Protein AF-A0A2L2Z836-F1 (afdb_monomer_lite)

InterPro domains:
  IPR000716 Thyroglobulin type-1 [PF00086] (32-70)
  IPR036857 Thyroglobulin type-1 superfamily [G3DSA:4.10.800.10] (21-71)
  IPR036857 Thyroglobulin type-1 superfamily [SSF57610] (23-68)

pLDDT: mean 83.4, std 12.21, range [54.25, 96.31]

Organism: Parasteatoda tepidariorum (NCBI:txid114398)

Sequence (71 aa):
MRIFLLLLFVAMLGTAIGAQITACRLHRKSAIGDDFKPRCNIQGDYAHIQCRSVFSMCANNHGEMLTKSQK

Secondary structure (DSSP, 8-state):
-HHHHHHHHHHHHSS----PPPHHHHHHHH-TT-S----B-TTSSBPSEEE-SS-EEEE-TT--EEEE---

Foldseek 3Di:
DVVVVVVVVCVVVPPPPDPPQDPLNVQQVVCDPPQFRFDADPNRFGDQWGDGPPFIFGADRNRHGPGTPDD

Structure (mmCIF, N/CA/C/O backbone):
data_AF-A0A2L2Z836-F1
#
_entry.id   AF-A0A2L2Z836-F1
#
loop_
_atom_site.group_PDB
_atom_site.id
_atom_site.type_symbol
_atom_site.label_atom_id
_atom_site.label_alt_id
_atom_site.label_comp_id
_atom_site.label_asym_id
_atom_site.label_entity_id
_atom_site.label_seq_id
_atom_site.pdbx_PDB_ins_code
_atom_site.Cartn_x
_atom_site.Cartn_y
_atom_site.Cartn_z
_atom_site.occupancy
_atom_site.B_iso_or_equiv
_atom_site.auth_seq_id
_atom_site.auth_comp_id
_atom_site.auth_asym_id
_atom_site.auth_atom_id
_atom_site.pdbx_PDB_model_num
ATOM 1 N N . MET A 1 1 ? -36.967 -0.780 37.639 1.00 63.78 1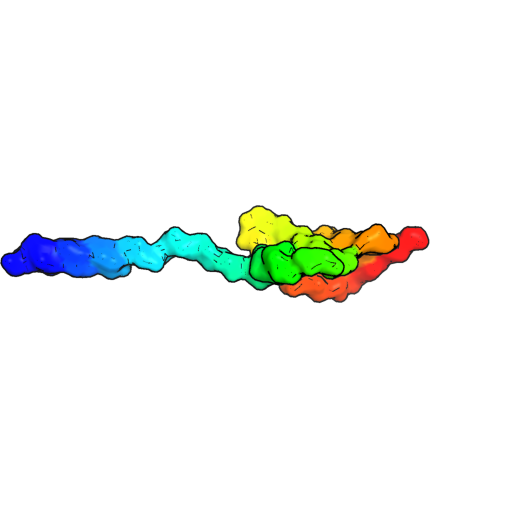 MET A N 1
ATOM 2 C CA . MET A 1 1 ? -36.089 -1.939 37.333 1.00 63.78 1 MET A CA 1
ATOM 3 C C . MET A 1 1 ? -36.184 -2.426 35.888 1.00 63.78 1 MET A C 1
ATOM 5 O O . MET A 1 1 ? -35.146 -2.522 35.257 1.00 63.78 1 MET A O 1
ATOM 9 N N . ARG A 1 2 ? -37.374 -2.681 35.318 1.00 74.25 2 ARG A N 1
ATOM 10 C CA . ARG A 1 2 ? -37.504 -3.174 33.924 1.00 74.25 2 ARG A CA 1
ATOM 11 C C . ARG A 1 2 ? -36.953 -2.223 32.850 1.00 74.25 2 ARG A C 1
ATOM 13 O O . ARG A 1 2 ? -36.293 -2.674 31.928 1.00 74.25 2 ARG A O 1
ATOM 20 N N . ILE A 1 3 ? -37.159 -0.915 33.011 1.00 75.50 3 ILE A N 1
ATOM 21 C CA . ILE A 1 3 ? -36.657 0.109 32.074 1.00 75.50 3 ILE A CA 1
ATOM 22 C C . ILE A 1 3 ? -35.122 0.150 32.057 1.00 75.50 3 ILE A C 1
ATOM 24 O O . ILE A 1 3 ? -34.522 0.201 30.992 1.00 75.50 3 ILE A O 1
ATOM 28 N N . PHE A 1 4 ? -34.484 0.047 33.226 1.00 76.00 4 PHE A N 1
ATOM 29 C CA . PHE A 1 4 ? -33.023 -0.007 33.335 1.00 76.00 4 PHE A CA 1
ATOM 30 C C . PHE A 1 4 ? -32.436 -1.226 32.612 1.00 76.00 4 PHE A C 1
ATOM 32 O O . PHE A 1 4 ? -31.430 -1.105 31.922 1.00 76.00 4 PHE A O 1
ATOM 39 N N . LEU A 1 5 ? -33.097 -2.384 32.712 1.00 77.12 5 LEU A N 1
ATOM 40 C CA . LEU A 1 5 ? -32.685 -3.601 32.009 1.00 77.12 5 LEU A CA 1
ATOM 41 C C . LEU A 1 5 ? -32.830 -3.467 30.487 1.00 77.12 5 LEU A C 1
ATOM 43 O O . LEU A 1 5 ? -31.950 -3.906 29.756 1.00 77.12 5 LEU A O 1
ATOM 47 N N . LEU A 1 6 ? -33.896 -2.816 30.012 1.00 77.50 6 LEU A N 1
ATOM 48 C CA . LEU A 1 6 ? -34.104 -2.552 28.584 1.00 77.50 6 LEU A CA 1
ATOM 49 C C . LEU A 1 6 ? -33.051 -1.590 28.016 1.00 77.50 6 LEU A C 1
ATOM 51 O O . LEU A 1 6 ? -32.525 -1.835 26.936 1.00 77.50 6 LEU A O 1
ATOM 55 N N . LEU A 1 7 ? -32.690 -0.538 28.757 1.00 75.12 7 LEU A N 1
ATOM 56 C CA . LEU A 1 7 ? -31.655 0.417 28.342 1.00 75.12 7 LEU A CA 1
ATOM 57 C C . LEU A 1 7 ? -30.264 -0.230 28.250 1.00 75.12 7 LEU A C 1
ATOM 59 O O . LEU A 1 7 ? -29.528 0.033 27.301 1.00 75.12 7 LEU A O 1
ATOM 63 N N . LEU A 1 8 ? -29.926 -1.123 29.186 1.00 76.12 8 LEU A N 1
ATOM 64 C CA . LEU A 1 8 ? -28.681 -1.897 29.135 1.00 76.12 8 LEU A CA 1
ATOM 65 C C . LEU A 1 8 ? -28.651 -2.864 27.942 1.00 76.12 8 LEU A C 1
ATOM 67 O O . LEU A 1 8 ? -27.620 -3.004 27.290 1.00 76.12 8 LEU A O 1
ATOM 71 N N . PHE A 1 9 ? -29.784 -3.490 27.615 1.00 72.31 9 PHE A N 1
ATOM 72 C CA . PHE A 1 9 ? -29.893 -4.394 26.468 1.00 72.31 9 PHE A CA 1
ATOM 73 C C . PHE A 1 9 ? -29.697 -3.664 25.129 1.00 72.31 9 PHE A C 1
ATOM 75 O O . PHE A 1 9 ? -28.993 -4.153 24.249 1.00 72.31 9 PHE A O 1
ATOM 82 N N . VAL A 1 10 ? -30.270 -2.462 24.991 1.00 74.31 10 VAL A N 1
ATOM 83 C CA . VAL A 1 10 ? -30.132 -1.621 23.789 1.00 74.31 10 VAL A CA 1
ATOM 84 C C . VAL A 1 10 ? -28.695 -1.117 23.615 1.00 74.31 10 VAL A C 1
ATOM 86 O O . VAL A 1 10 ? -28.180 -1.118 22.499 1.00 74.31 10 VAL A O 1
ATOM 89 N N . ALA A 1 11 ? -28.014 -0.750 24.704 1.00 70.44 11 ALA A N 1
ATOM 90 C CA . ALA A 1 11 ? -26.618 -0.314 24.658 1.00 70.44 11 ALA A CA 1
ATOM 91 C C . ALA A 1 11 ? -25.654 -1.425 24.195 1.00 70.44 11 ALA A C 1
ATOM 93 O O . ALA A 1 11 ? -24.713 -1.148 23.455 1.00 70.44 11 ALA A O 1
ATOM 94 N N . MET A 1 12 ? -25.907 -2.682 24.573 1.00 67.06 12 MET A N 1
ATOM 95 C CA . MET A 1 12 ? -25.077 -3.830 24.174 1.00 67.06 12 MET A CA 1
ATOM 96 C C . MET A 1 12 ? -25.314 -4.274 22.720 1.00 67.06 12 MET A C 1
ATOM 98 O O . MET A 1 12 ? -24.414 -4.832 22.099 1.00 67.06 12 MET A O 1
ATOM 102 N N . LEU A 1 13 ? -26.495 -4.000 22.154 1.00 65.25 13 LEU A N 1
ATOM 103 C CA . LEU A 1 13 ? -26.811 -4.256 20.738 1.00 65.25 13 LEU A CA 1
ATOM 104 C C . LEU A 1 13 ? -26.304 -3.144 19.797 1.00 65.25 13 LEU A C 1
ATOM 106 O O . LEU A 1 13 ? -26.205 -3.357 18.590 1.00 65.25 13 LEU A O 1
ATOM 110 N N . GLY A 1 14 ? -25.990 -1.959 20.329 1.00 59.53 14 GLY A N 1
ATOM 111 C CA . GLY A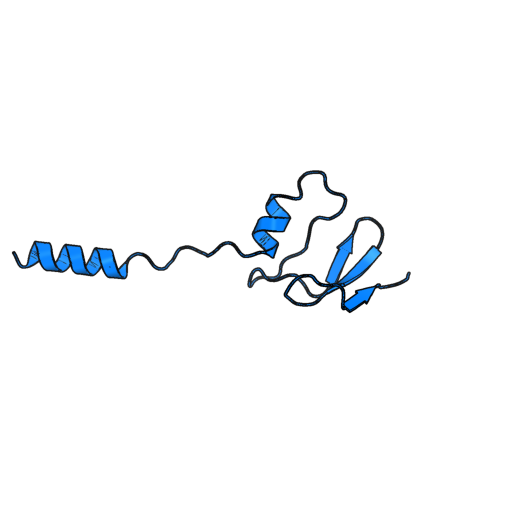 1 14 ? -25.714 -0.753 19.541 1.00 59.53 14 GLY A CA 1
ATOM 112 C C . GLY A 1 14 ? -24.269 -0.544 19.071 1.00 59.53 14 GLY A C 1
ATOM 113 O O . GLY A 1 14 ? -24.007 0.440 18.385 1.00 59.53 14 GLY A O 1
ATOM 114 N N . THR A 1 15 ? -23.308 -1.405 19.418 1.00 61.22 15 THR A N 1
ATOM 115 C CA . THR A 1 15 ? -21.870 -1.080 19.273 1.00 61.22 15 THR A CA 1
ATOM 116 C C . THR A 1 15 ? -21.152 -1.686 18.062 1.00 61.22 15 THR A C 1
ATOM 118 O O . THR A 1 15 ? -19.933 -1.568 17.971 1.00 61.22 15 THR A O 1
ATOM 121 N N . ALA A 1 16 ? -21.847 -2.291 17.094 1.00 58.75 16 ALA A N 1
ATOM 122 C CA . ALA A 1 16 ? -21.179 -3.062 16.033 1.00 58.75 16 ALA A CA 1
ATOM 123 C C . ALA A 1 16 ? -21.254 -2.478 14.607 1.00 58.75 16 ALA A C 1
ATOM 125 O O . ALA A 1 16 ? -21.043 -3.213 13.647 1.00 58.75 16 ALA A O 1
ATOM 126 N N . ILE A 1 17 ? -21.515 -1.177 14.428 1.00 61.28 17 ILE A N 1
ATOM 127 C CA . ILE A 1 17 ? -21.497 -0.546 13.089 1.00 61.28 17 ILE A CA 1
ATOM 128 C C . ILE A 1 17 ? -20.458 0.581 13.024 1.00 61.28 17 ILE A C 1
ATOM 130 O O . ILE A 1 17 ? -20.712 1.686 12.557 1.00 61.28 17 ILE A O 1
ATOM 134 N N . GLY A 1 18 ? -19.250 0.309 13.514 1.00 59.97 18 GLY A N 1
ATOM 135 C CA . GLY A 1 18 ? -18.075 1.080 13.121 1.00 59.97 18 GLY A CA 1
ATOM 136 C C . GLY A 1 18 ? -17.515 0.478 11.837 1.00 59.97 18 GLY A C 1
ATOM 137 O O . GLY A 1 18 ? -17.120 -0.685 11.840 1.00 59.97 18 GLY A O 1
ATOM 138 N N . ALA A 1 19 ? -17.474 1.232 10.735 1.00 67.38 19 ALA A N 1
ATOM 139 C CA . ALA A 1 19 ? -16.760 0.797 9.536 1.00 67.38 19 ALA A CA 1
ATOM 140 C C . ALA A 1 19 ? -15.272 0.627 9.889 1.00 67.38 19 ALA A C 1
ATOM 142 O O . ALA A 1 19 ? -14.537 1.611 9.978 1.00 67.38 19 ALA A O 1
ATOM 143 N N . GLN A 1 20 ? -14.846 -0.615 10.135 1.00 78.75 20 GLN A N 1
ATOM 144 C CA . GLN A 1 20 ? -13.455 -0.966 10.421 1.00 78.75 20 GLN A CA 1
ATOM 145 C C . GLN A 1 20 ? -12.570 -0.382 9.306 1.00 78.75 20 GLN A C 1
ATOM 147 O O . GLN A 1 20 ? -12.814 -0.612 8.115 1.00 78.75 20 GLN A O 1
ATOM 152 N N . ILE A 1 21 ? -11.570 0.427 9.666 1.00 88.56 21 ILE A N 1
ATOM 153 C CA . ILE A 1 21 ? -10.625 0.953 8.679 1.00 88.56 21 ILE A CA 1
ATOM 154 C C . ILE A 1 21 ? -9.730 -0.195 8.207 1.00 88.56 21 ILE A C 1
ATOM 156 O O . ILE A 1 21 ? -9.094 -0.873 9.006 1.00 88.56 21 ILE A O 1
ATOM 160 N N . THR A 1 22 ? -9.696 -0.436 6.901 1.00 94.19 22 THR A N 1
ATOM 161 C CA . THR A 1 22 ? -8.902 -1.523 6.322 1.00 94.19 22 THR A CA 1
ATOM 162 C C . THR A 1 22 ? -7.438 -1.121 6.153 1.00 94.19 22 THR A C 1
ATOM 164 O O . THR A 1 22 ? -7.109 0.069 6.092 1.00 94.19 22 THR A O 1
ATOM 167 N N . ALA A 1 23 ? -6.557 -2.112 5.994 1.00 94.69 23 ALA A N 1
ATOM 168 C CA . ALA A 1 23 ? -5.124 -1.894 5.805 1.00 94.69 23 ALA A CA 1
ATOM 169 C C . ALA A 1 23 ? -4.819 -0.956 4.622 1.00 94.69 23 ALA A C 1
ATOM 171 O O . ALA A 1 23 ? -4.070 0.007 4.783 1.00 94.69 23 ALA A O 1
ATOM 172 N N . CYS A 1 24 ? -5.457 -1.159 3.460 1.00 95.81 24 CYS A N 1
ATOM 173 C CA . CYS A 1 24 ? -5.247 -0.276 2.308 1.00 95.81 24 CYS A CA 1
ATOM 174 C C . CYS A 1 24 ? -5.727 1.154 2.586 1.00 95.81 24 CYS A C 1
ATOM 176 O O . CYS A 1 24 ? -5.041 2.114 2.237 1.00 95.81 24 CYS A O 1
ATOM 178 N N . ARG A 1 25 ? -6.887 1.332 3.238 1.00 95.38 25 ARG A N 1
ATOM 179 C CA . ARG A 1 25 ? -7.417 2.670 3.555 1.00 95.38 25 ARG A CA 1
ATOM 180 C C . ARG A 1 25 ? -6.533 3.407 4.553 1.00 95.38 25 ARG A C 1
ATOM 182 O O . ARG A 1 25 ? -6.334 4.609 4.391 1.00 95.38 25 ARG A O 1
ATOM 189 N N . LEU A 1 26 ? -6.001 2.700 5.548 1.00 94.88 26 LEU A N 1
ATOM 190 C CA . LEU A 1 26 ? -5.037 3.251 6.494 1.00 94.88 26 LEU A CA 1
ATOM 191 C C . LEU A 1 26 ? -3.753 3.674 5.770 1.00 94.88 26 LEU A C 1
ATOM 193 O O . LEU A 1 26 ? -3.365 4.836 5.850 1.00 94.88 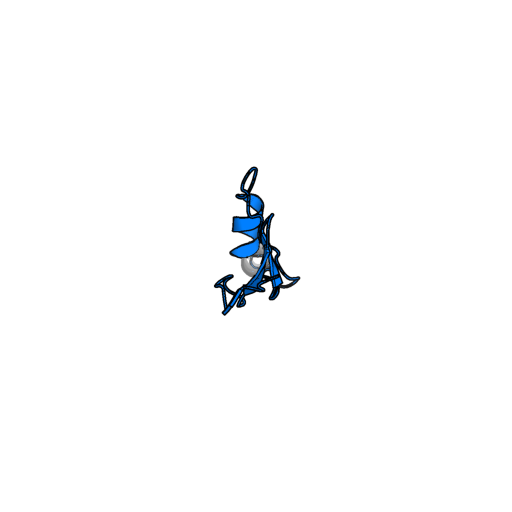26 LEU A O 1
ATOM 197 N N . HIS A 1 27 ? -3.168 2.781 4.970 1.00 94.31 27 HIS A N 1
ATOM 198 C CA . HIS A 1 27 ? -1.960 3.066 4.194 1.00 94.31 27 HIS A CA 1
ATOM 199 C C . HIS A 1 27 ? -2.159 4.256 3.239 1.00 94.31 27 HIS A C 1
ATOM 201 O O . HIS A 1 27 ? -1.358 5.185 3.214 1.00 94.31 27 HIS A O 1
ATOM 207 N N . ARG A 1 28 ? -3.286 4.309 2.518 1.00 93.94 28 ARG A N 1
ATOM 208 C CA . ARG A 1 28 ? -3.629 5.422 1.620 1.00 93.94 28 ARG A CA 1
ATOM 209 C C . ARG A 1 28 ? -3.751 6.767 2.341 1.00 93.94 28 ARG A C 1
ATOM 211 O O . ARG A 1 28 ? -3.466 7.792 1.722 1.00 93.94 28 ARG A O 1
ATOM 218 N N . LYS A 1 29 ? -4.226 6.778 3.594 1.00 93.44 29 LYS A N 1
ATOM 219 C CA . LYS A 1 29 ? -4.307 7.995 4.418 1.00 93.44 29 LYS A CA 1
ATOM 220 C C . LYS A 1 29 ? -2.927 8.458 4.880 1.00 93.44 29 LYS A C 1
ATOM 222 O O . LYS A 1 29 ? -2.693 9.659 4.894 1.00 93.44 29 LYS A O 1
ATOM 227 N N . SER A 1 30 ? -2.037 7.526 5.212 1.00 92.25 30 SER A N 1
ATOM 228 C CA . SER A 1 30 ? -0.680 7.832 5.680 1.00 92.25 30 SER A CA 1
ATOM 229 C C . SER A 1 30 ? 0.303 8.185 4.556 1.00 92.25 30 SER A C 1
ATOM 231 O O . SER A 1 30 ? 1.307 8.832 4.824 1.00 92.25 30 SER A O 1
ATOM 233 N N . ALA A 1 31 ? 0.015 7.819 3.303 1.00 90.50 31 ALA A N 1
ATOM 234 C CA . ALA A 1 31 ? 0.872 8.060 2.134 1.00 90.50 31 ALA A CA 1
ATOM 235 C C . ALA A 1 31 ? 0.852 9.520 1.609 1.00 90.50 31 ALA A C 1
ATOM 237 O O . ALA A 1 31 ? 0.740 9.760 0.404 1.00 90.50 31 ALA A O 1
ATOM 238 N N . ILE A 1 32 ? 0.892 10.524 2.492 1.00 82.94 32 ILE A N 1
ATOM 239 C CA . ILE A 1 32 ? 0.958 11.941 2.091 1.00 82.94 32 ILE A CA 1
ATOM 240 C C . ILE A 1 32 ? 2.401 12.275 1.697 1.00 82.94 32 ILE A C 1
ATOM 242 O O . ILE A 1 32 ? 3.290 12.233 2.539 1.00 82.94 32 ILE A O 1
ATOM 246 N N . GLY A 1 33 ? 2.621 12.632 0.429 1.00 80.31 33 GLY A N 1
ATOM 247 C CA . GLY A 1 33 ? 3.949 12.994 -0.087 1.00 80.31 33 GLY A CA 1
ATOM 248 C C . GLY A 1 33 ? 4.837 11.808 -0.481 1.00 80.31 33 GLY A C 1
ATOM 249 O O . GLY A 1 33 ? 5.995 12.025 -0.816 1.00 80.31 33 GLY A O 1
ATOM 250 N N . ASP A 1 34 ? 4.307 10.582 -0.459 1.00 79.69 34 ASP A N 1
ATOM 251 C CA . ASP A 1 34 ? 4.995 9.385 -0.957 1.00 79.69 34 ASP A CA 1
ATOM 252 C C . ASP A 1 34 ? 4.792 9.238 -2.480 1.00 79.69 34 ASP A C 1
ATOM 254 O O . ASP A 1 34 ? 3.720 9.548 -3.015 1.00 79.69 34 ASP A O 1
ATOM 258 N N . ASP A 1 35 ? 5.796 8.698 -3.173 1.00 79.38 35 ASP A N 1
ATOM 259 C CA . ASP A 1 35 ? 5.748 8.316 -4.592 1.00 79.38 35 ASP A CA 1
ATOM 260 C C . ASP A 1 35 ? 4.714 7.214 -4.875 1.00 79.38 35 ASP A C 1
ATOM 262 O O . ASP A 1 35 ? 4.358 6.933 -6.031 1.00 79.38 35 ASP A O 1
ATOM 266 N N . PHE A 1 36 ? 4.228 6.557 -3.819 1.00 87.50 36 PHE A N 1
ATOM 267 C CA . PHE A 1 36 ? 3.207 5.532 -3.903 1.00 87.50 36 PHE A CA 1
ATOM 268 C C . PHE A 1 36 ? 2.023 5.784 -2.972 1.00 87.50 36 PHE A C 1
ATOM 270 O O . PHE A 1 36 ? 2.090 5.601 -1.761 1.00 87.50 36 PHE A O 1
ATOM 277 N N . LYS A 1 37 ? 0.867 6.071 -3.578 1.00 93.81 37 LYS A N 1
ATOM 278 C CA . LYS A 1 37 ? -0.428 6.089 -2.896 1.00 93.81 37 LYS A CA 1
ATOM 279 C C . LYS A 1 37 ? -1.277 4.895 -3.348 1.00 93.81 37 LYS A C 1
ATOM 281 O O . LYS A 1 37 ? -1.785 4.923 -4.476 1.00 93.81 37 LYS A O 1
ATOM 286 N N . PRO A 1 38 ? -1.500 3.873 -2.499 1.00 94.62 38 PRO A N 1
ATOM 287 C CA . PRO A 1 38 ? -2.179 2.654 -2.919 1.00 94.62 38 PRO A CA 1
ATOM 288 C C . PRO A 1 38 ? -3.634 2.915 -3.314 1.00 94.62 38 PRO A C 1
ATOM 290 O O . PRO A 1 38 ? -4.333 3.765 -2.743 1.00 94.62 38 PRO A O 1
ATOM 293 N N . ARG A 1 39 ? -4.105 2.166 -4.310 1.00 95.19 39 ARG A N 1
ATOM 294 C CA . ARG A 1 39 ? -5.509 2.123 -4.726 1.00 95.19 39 ARG A CA 1
ATOM 295 C C . ARG A 1 39 ? -6.229 1.048 -3.926 1.00 95.19 39 ARG A C 1
ATOM 297 O O . ARG A 1 39 ? -5.759 -0.085 -3.865 1.00 95.19 39 ARG A O 1
ATOM 304 N N . CYS A 1 40 ? -7.377 1.397 -3.361 1.00 96.25 40 CYS A N 1
ATOM 305 C CA . CYS A 1 40 ? -8.220 0.459 -2.626 1.00 96.25 40 CYS A CA 1
ATOM 306 C C . CYS A 1 40 ? -9.515 0.207 -3.399 1.00 96.25 40 CYS A C 1
ATOM 308 O O . CYS A 1 40 ? -10.016 1.119 -4.061 1.00 96.25 40 CYS A O 1
ATOM 310 N N . ASN A 1 41 ? -10.056 -1.005 -3.310 1.00 95.44 41 ASN A N 1
ATOM 311 C CA . ASN A 1 41 ? -11.371 -1.336 -3.853 1.00 95.44 41 ASN A CA 1
ATOM 312 C C . ASN A 1 41 ? -12.504 -0.881 -2.897 1.00 95.44 41 ASN A C 1
ATOM 314 O O . ASN A 1 41 ? -12.258 -0.294 -1.836 1.00 95.44 41 ASN A O 1
ATOM 318 N N . ILE A 1 42 ? -13.760 -1.163 -3.262 1.00 93.69 42 ILE A N 1
ATOM 319 C CA . ILE A 1 42 ? -14.941 -0.797 -2.457 1.00 93.69 42 ILE A CA 1
ATOM 320 C C . ILE A 1 42 ? -14.999 -1.508 -1.095 1.00 93.69 42 ILE A C 1
ATOM 322 O O . ILE A 1 42 ? -15.491 -0.929 -0.127 1.00 93.69 42 ILE A O 1
ATOM 326 N N . GLN A 1 43 ? -14.447 -2.719 -0.997 1.00 93.62 43 GLN A N 1
ATOM 327 C CA . GLN A 1 43 ? -14.355 -3.489 0.249 1.00 93.62 43 GLN A CA 1
ATOM 328 C C . GLN A 1 43 ? -13.264 -2.926 1.170 1.00 93.62 43 GLN A C 1
ATOM 330 O O . GLN A 1 43 ? -13.338 -3.063 2.386 1.00 93.62 43 GLN A O 1
ATOM 335 N N . GLY A 1 44 ? -12.314 -2.179 0.604 1.00 93.81 44 GLY A N 1
ATOM 336 C CA . GLY A 1 44 ? -11.182 -1.600 1.311 1.00 93.81 44 GLY A CA 1
ATOM 337 C C . GLY A 1 44 ? -9.907 -2.433 1.206 1.00 93.81 44 GLY A C 1
ATOM 338 O O . GLY A 1 44 ? -8.916 -2.047 1.821 1.00 93.81 44 GLY A O 1
ATOM 339 N N . ASP A 1 45 ? -9.897 -3.503 0.417 1.00 96.06 45 ASP A N 1
ATOM 340 C CA . ASP A 1 45 ? -8.681 -4.240 0.074 1.00 96.06 45 ASP A CA 1
ATOM 341 C C . ASP A 1 45 ? -7.869 -3.485 -0.977 1.00 96.06 45 ASP A C 1
ATOM 343 O O . ASP A 1 45 ? -8.349 -2.530 -1.601 1.00 96.06 45 ASP A O 1
ATOM 347 N N . TYR A 1 46 ? -6.634 -3.923 -1.206 1.00 96.19 46 TYR A N 1
ATOM 348 C CA . TYR A 1 46 ? -5.832 -3.395 -2.301 1.00 96.19 46 TYR A CA 1
ATOM 349 C C . TYR A 1 46 ? -6.467 -3.759 -3.647 1.00 96.19 46 TYR A C 1
ATOM 351 O O . TYR A 1 46 ? -6.855 -4.899 -3.899 1.00 96.19 46 TYR A O 1
ATOM 359 N N . ALA A 1 47 ? -6.592 -2.768 -4.530 1.00 96.31 47 ALA A N 1
ATOM 360 C CA . ALA A 1 47 ? -7.044 -2.996 -5.894 1.00 96.31 47 ALA A CA 1
ATOM 361 C C . ALA A 1 47 ? -6.052 -3.899 -6.643 1.00 96.31 47 ALA A C 1
ATOM 363 O O . ALA A 1 47 ? -4.838 -3.765 -6.466 1.00 96.31 47 ALA A O 1
ATOM 364 N N . HIS A 1 48 ? -6.574 -4.756 -7.526 1.00 94.56 48 HIS A N 1
ATOM 365 C CA . HIS A 1 48 ? -5.759 -5.701 -8.291 1.00 94.56 48 HIS A CA 1
ATOM 366 C C . HIS A 1 48 ? -4.691 -5.011 -9.148 1.00 94.56 48 HIS A C 1
ATOM 368 O O . HIS A 1 48 ? -3.617 -5.560 -9.342 1.00 9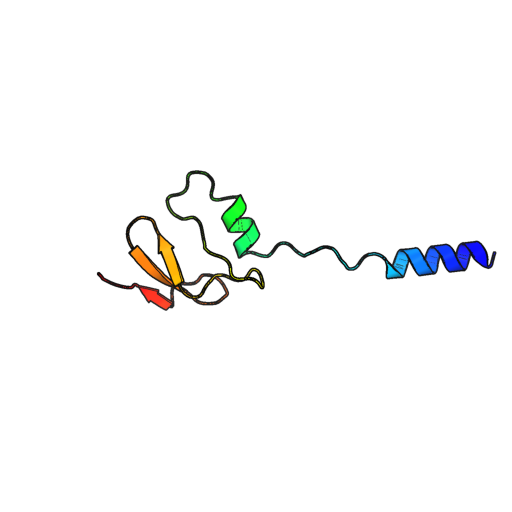4.56 48 HIS A O 1
ATOM 374 N N . ILE A 1 49 ? -4.954 -3.791 -9.623 1.00 93.06 49 ILE A N 1
ATOM 375 C CA . ILE A 1 49 ? -3.964 -2.967 -10.321 1.00 93.06 49 ILE A CA 1
ATOM 376 C C . ILE A 1 49 ? -3.534 -1.828 -9.398 1.00 93.06 49 ILE A C 1
ATOM 378 O O . ILE A 1 49 ? -4.335 -0.956 -9.043 1.00 93.06 49 ILE A O 1
ATOM 382 N N . GLN A 1 50 ? -2.249 -1.812 -9.057 1.00 94.00 50 GLN A N 1
ATOM 383 C CA . GLN A 1 50 ? -1.596 -0.724 -8.339 1.00 94.00 50 GLN A CA 1
ATOM 384 C C . GLN A 1 50 ? -0.764 0.106 -9.309 1.00 94.00 50 GLN A C 1
ATOM 386 O O . GLN A 1 50 ? -0.017 -0.433 -10.122 1.00 94.00 50 GLN A O 1
ATOM 391 N N . CYS A 1 51 ? -0.862 1.428 -9.200 1.00 89.31 51 CYS A N 1
ATOM 392 C CA . CYS A 1 51 ? -0.073 2.354 -10.005 1.00 89.31 51 CYS A CA 1
ATOM 393 C C . CYS A 1 51 ? 0.879 3.115 -9.085 1.00 89.31 51 CYS A C 1
ATOM 395 O O . CYS A 1 51 ? 0.431 3.807 -8.170 1.00 89.31 51 CYS A O 1
ATOM 397 N N . ARG A 1 52 ? 2.179 2.988 -9.339 1.00 84.81 52 ARG A N 1
ATOM 398 C CA . ARG A 1 52 ? 3.211 3.915 -8.862 1.00 84.81 52 ARG A CA 1
ATOM 399 C C . ARG A 1 52 ? 3.406 5.008 -9.908 1.00 84.81 52 ARG A C 1
ATOM 401 O O . ARG A 1 52 ? 2.980 4.838 -11.048 1.00 84.81 52 ARG A O 1
ATOM 408 N N . SER A 1 53 ? 4.075 6.098 -9.534 1.00 82.62 53 SER A N 1
ATOM 409 C CA . SER A 1 53 ? 4.344 7.238 -10.429 1.00 82.62 53 SER A CA 1
ATOM 410 C C . SER A 1 53 ? 4.842 6.817 -11.827 1.00 82.62 53 SER A C 1
ATOM 412 O O . SER A 1 53 ? 4.393 7.346 -12.839 1.00 82.62 53 SER A O 1
ATOM 414 N N . VAL A 1 54 ? 5.699 5.790 -11.894 1.00 84.88 54 VAL A N 1
ATOM 415 C CA . VAL A 1 54 ? 6.419 5.405 -13.123 1.00 84.88 54 VAL A CA 1
ATOM 416 C C . VAL A 1 54 ? 5.942 4.094 -13.760 1.00 84.88 54 VAL A C 1
ATOM 418 O O . VAL A 1 54 ? 6.278 3.810 -14.907 1.00 84.88 54 VAL A O 1
ATOM 421 N N . PHE A 1 55 ? 5.199 3.254 -13.035 1.00 85.62 55 PHE A N 1
ATOM 422 C CA . PHE A 1 55 ? 4.788 1.938 -13.532 1.00 85.62 55 PHE A CA 1
ATOM 423 C C . PHE A 1 55 ? 3.563 1.397 -12.800 1.00 85.62 55 PHE A C 1
ATOM 425 O O . PHE A 1 55 ? 3.260 1.789 -11.673 1.00 85.62 55 PHE A O 1
ATOM 432 N N . SER A 1 56 ? 2.884 0.442 -13.434 1.00 90.50 56 SER A N 1
ATOM 433 C CA . SER A 1 56 ? 1.771 -0.289 -12.828 1.00 90.50 56 SER A CA 1
ATOM 434 C C . SER A 1 56 ? 2.147 -1.742 -12.564 1.00 90.50 56 SER A C 1
ATOM 436 O O . SER A 1 56 ? 3.003 -2.319 -13.236 1.00 90.50 56 SER A O 1
ATOM 438 N N . MET A 1 57 ? 1.519 -2.337 -11.560 1.00 90.25 57 MET A N 1
ATOM 439 C CA . MET A 1 57 ? 1.728 -3.726 -11.177 1.00 90.25 57 MET A CA 1
ATOM 440 C C . MET A 1 57 ? 0.402 -4.389 -10.825 1.00 90.25 57 MET A C 1
ATOM 442 O O . MET A 1 57 ? -0.513 -3.725 -10.329 1.00 90.25 57 MET A O 1
ATOM 446 N N . CYS A 1 58 ? 0.330 -5.698 -11.043 1.00 93.31 58 CYS A N 1
ATOM 447 C CA . CYS A 1 58 ? -0.729 -6.513 -10.474 1.00 93.31 58 CYS A CA 1
ATOM 448 C C . CYS A 1 58 ? -0.393 -6.786 -9.007 1.00 93.31 58 CYS A C 1
ATOM 450 O O . CYS A 1 58 ? 0.752 -7.112 -8.688 1.00 93.31 58 CYS A O 1
ATOM 452 N N . ALA A 1 59 ? -1.382 -6.670 -8.131 1.00 92.88 59 ALA A N 1
ATOM 453 C CA . ALA A 1 59 ? -1.273 -6.963 -6.714 1.00 92.88 59 ALA A CA 1
ATOM 454 C C . ALA A 1 59 ? -2.390 -7.908 -6.260 1.00 92.88 59 ALA A C 1
ATOM 456 O O . ALA A 1 59 ? -3.470 -7.960 -6.862 1.00 92.88 59 ALA A O 1
ATOM 457 N N . ASN A 1 60 ? -2.131 -8.658 -5.192 1.00 93.75 60 ASN A N 1
ATOM 458 C CA . ASN A 1 60 ? -3.183 -9.373 -4.479 1.00 93.75 60 ASN A CA 1
ATOM 459 C C . ASN A 1 60 ? -3.971 -8.422 -3.553 1.00 93.75 60 ASN A C 1
ATOM 461 O O . ASN A 1 60 ? -3.682 -7.227 -3.455 1.00 93.75 60 ASN A O 1
ATOM 465 N N . ASN A 1 61 ? -4.978 -8.953 -2.860 1.00 94.81 61 ASN A N 1
ATOM 466 C CA . ASN A 1 61 ? -5.830 -8.197 -1.936 1.00 94.81 61 ASN A CA 1
ATOM 467 C C . ASN A 1 61 ? -5.083 -7.633 -0.710 1.00 94.81 61 ASN A C 1
ATOM 469 O O . ASN A 1 61 ? -5.581 -6.696 -0.087 1.00 94.81 61 ASN A O 1
ATOM 473 N N . HIS A 1 62 ? -3.881 -8.132 -0.405 1.00 93.19 62 HIS A N 1
ATOM 474 C CA . HIS A 1 62 ? -2.994 -7.617 0.646 1.00 93.19 62 HIS A CA 1
ATOM 475 C C . HIS A 1 62 ? -2.012 -6.547 0.142 1.00 93.19 62 HIS A C 1
ATOM 477 O O . HIS A 1 62 ? -1.311 -5.931 0.943 1.00 93.19 62 HIS A O 1
ATOM 483 N N . GLY A 1 63 ? -1.988 -6.280 -1.168 1.00 89.44 63 GLY A N 1
ATOM 484 C CA . GLY A 1 63 ? -1.114 -5.283 -1.785 1.00 89.44 63 GLY A CA 1
ATOM 485 C C . GLY A 1 63 ? 0.259 -5.819 -2.191 1.00 89.44 63 GLY A C 1
ATOM 486 O O . GLY A 1 63 ? 1.109 -5.033 -2.608 1.00 89.44 63 GLY A O 1
ATOM 487 N N . GLU A 1 64 ? 0.480 -7.132 -2.104 1.00 92.56 64 GLU A N 1
ATOM 488 C CA . GLU A 1 64 ? 1.722 -7.765 -2.545 1.00 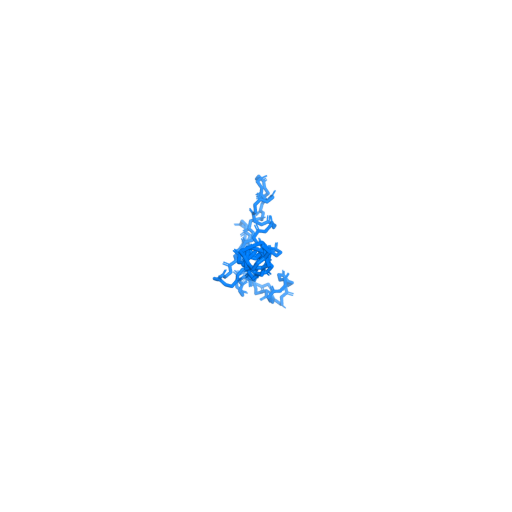92.56 64 GLU A CA 1
ATOM 489 C C . GLU A 1 64 ? 1.749 -7.850 -4.069 1.00 92.56 64 GLU A C 1
ATOM 491 O O . GLU A 1 64 ? 0.758 -8.231 -4.699 1.00 92.56 64 GLU A O 1
ATOM 496 N N . MET A 1 65 ? 2.887 -7.495 -4.668 1.00 89.50 65 MET A N 1
ATOM 497 C CA . MET A 1 65 ? 3.071 -7.551 -6.115 1.00 89.50 65 MET A CA 1
ATOM 498 C C . MET A 1 65 ? 3.026 -9.006 -6.594 1.00 89.50 65 MET A C 1
ATOM 500 O O . MET A 1 65 ? 3.821 -9.832 -6.160 1.00 89.50 65 MET A O 1
ATOM 504 N N . LEU A 1 66 ? 2.143 -9.287 -7.548 1.00 87.69 66 LEU A N 1
ATOM 505 C CA . LEU A 1 66 ? 2.085 -10.563 -8.262 1.00 87.69 66 LEU A CA 1
ATOM 506 C C . LEU A 1 66 ? 2.960 -10.518 -9.515 1.00 87.69 66 LEU A C 1
ATOM 508 O O . LEU A 1 66 ? 3.733 -11.432 -9.780 1.00 87.69 66 LEU A O 1
ATOM 512 N N . THR A 1 67 ? 2.857 -9.428 -10.276 1.00 80.88 67 THR A N 1
ATOM 513 C CA . THR A 1 67 ? 3.641 -9.196 -11.493 1.00 80.88 67 THR A CA 1
ATOM 514 C C . THR A 1 67 ? 3.832 -7.701 -11.717 1.00 80.88 67 THR A C 1
ATOM 516 O O . THR A 1 67 ? 2.932 -6.894 -11.468 1.00 80.88 67 THR A O 1
ATOM 519 N N . LYS A 1 68 ? 4.988 -7.307 -12.253 1.00 72.31 68 LYS A N 1
ATOM 520 C CA . LYS A 1 68 ? 5.210 -5.941 -12.739 1.00 72.31 68 LYS A CA 1
ATOM 521 C C . LYS A 1 68 ? 4.742 -5.848 -14.190 1.00 72.31 68 LYS A C 1
ATOM 523 O O . LYS A 1 68 ? 5.161 -6.661 -15.009 1.00 72.31 68 LYS A O 1
ATOM 528 N N . SER A 1 69 ? 3.933 -4.844 -14.525 1.00 64.69 69 SER A N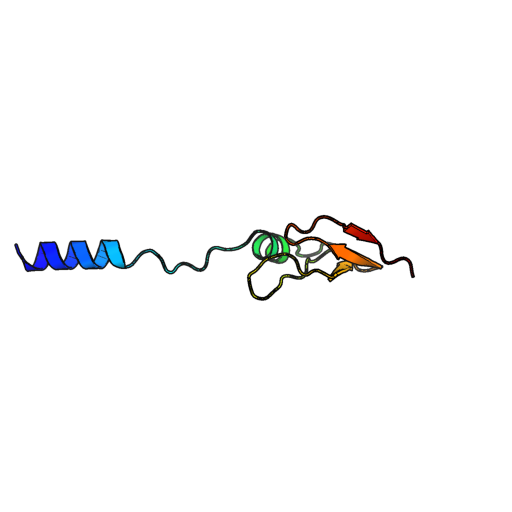 1
ATOM 529 C CA . SER A 1 69 ? 3.731 -4.495 -15.931 1.00 64.69 69 SER A CA 1
ATOM 530 C C . SER A 1 69 ? 4.990 -3.766 -16.391 1.00 64.69 69 SER A C 1
ATOM 532 O O . SER A 1 69 ? 5.239 -2.629 -15.984 1.00 64.69 69 SER A O 1
ATOM 534 N N . GLN A 1 70 ? 5.830 -4.446 -17.168 1.00 58.16 70 GLN A N 1
ATOM 535 C CA . GLN A 1 70 ? 6.873 -3.777 -17.943 1.00 58.16 70 GLN A CA 1
ATOM 536 C C . GLN A 1 70 ? 6.168 -3.000 -19.064 1.00 58.16 70 GLN A C 1
ATOM 538 O O . GLN A 1 70 ? 5.187 -3.494 -19.624 1.00 58.16 70 GLN A O 1
ATOM 543 N N . LYS A 1 71 ? 6.600 -1.762 -19.301 1.00 54.25 71 LYS A N 1
ATOM 544 C CA . LYS A 1 71 ? 6.160 -0.972 -20.454 1.00 54.25 71 LYS A CA 1
ATOM 545 C C . LYS A 1 71 ? 6.958 -1.399 -21.677 1.00 54.25 71 LYS A C 1
ATOM 547 O O . LYS A 1 71 ? 8.169 -1.650 -21.489 1.00 54.25 71 LYS A O 1
#

Radius of gyration: 20.03 Å; chains: 1; bounding box: 44×24×58 Å